Protein AF-A0A3D5WNY9-F1 (afdb_monomer_lite)

Radius of gyration: 14.94 Å; chains: 1; bounding box: 38×33×36 Å

Sequence (81 aa):
NNYVFSTGYAHMRPKIDAEFLMCFLQTDSFVKVVLDSCTGTSYPAINSNDLSNLEIDLPTSEDEQRRIGCFITNLDHLITL

Structure (mmCIF, N/CA/C/O backbone):
data_AF-A0A3D5WNY9-F1
#
_entry.id   AF-A0A3D5WNY9-F1
#
loop_
_atom_site.group_PDB
_atom_site.id
_atom_site.type_symbol
_atom_site.label_atom_id
_atom_site.label_alt_id
_atom_site.label_comp_id
_atom_site.label_asym_id
_atom_site.label_entity_id
_atom_site.label_seq_id
_atom_site.pdbx_PDB_ins_code
_atom_site.Cartn_x
_atom_site.Cartn_y
_atom_site.Cartn_z
_atom_si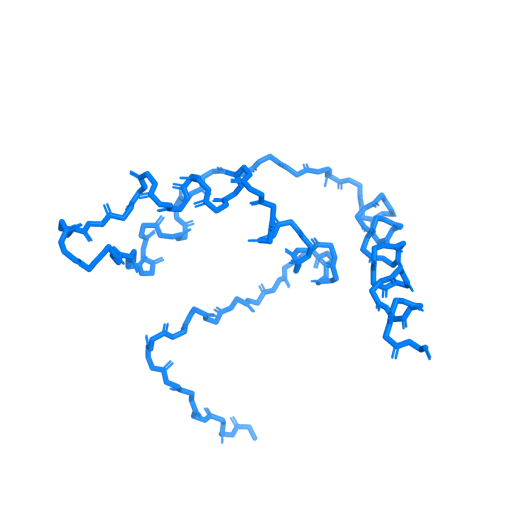te.occupancy
_atom_site.B_iso_or_equiv
_atom_site.auth_seq_id
_atom_site.auth_comp_id
_atom_site.auth_asym_id
_atom_site.auth_atom_id
_atom_site.pdbx_PDB_model_num
ATOM 1 N N . ASN A 1 1 ? -10.100 -22.130 -4.979 1.00 55.88 1 ASN A N 1
ATOM 2 C CA . ASN A 1 1 ? -8.805 -21.655 -4.437 1.00 55.88 1 ASN A CA 1
ATOM 3 C C . ASN A 1 1 ? -7.663 -21.546 -5.450 1.00 55.88 1 ASN A C 1
ATOM 5 O O . ASN A 1 1 ? -6.557 -21.268 -5.015 1.00 55.88 1 ASN A O 1
ATOM 9 N N . ASN A 1 2 ? -7.893 -21.654 -6.767 1.00 71.56 2 ASN A N 1
ATOM 10 C CA . ASN A 1 2 ? -6.847 -21.390 -7.765 1.00 71.56 2 ASN A CA 1
ATOM 11 C C . ASN A 1 2 ? -7.154 -20.078 -8.485 1.00 71.56 2 ASN A C 1
ATOM 13 O O . ASN A 1 2 ? -7.854 -20.073 -9.492 1.00 71.56 2 ASN A O 1
ATOM 17 N N . TYR A 1 3 ? -6.666 -18.975 -7.922 1.00 80.81 3 TYR A N 1
ATOM 18 C CA . TYR A 1 3 ? -6.660 -17.679 -8.592 1.00 80.81 3 TYR A CA 1
ATOM 19 C C . TYR A 1 3 ? -5.282 -17.459 -9.209 1.00 80.81 3 TYR A C 1
ATOM 21 O O . TYR A 1 3 ? -4.266 -17.703 -8.557 1.00 80.81 3 TYR A O 1
ATOM 29 N N . VAL A 1 4 ? -5.258 -17.019 -10.465 1.00 83.50 4 VAL A N 1
ATOM 30 C CA . VAL A 1 4 ? -4.040 -16.625 -11.175 1.00 83.50 4 VAL A CA 1
ATOM 31 C C . VAL A 1 4 ? -4.143 -15.132 -11.436 1.00 83.50 4 VAL A C 1
ATOM 33 O O . VAL A 1 4 ? -5.143 -14.666 -11.976 1.00 83.50 4 VAL A O 1
ATOM 36 N N . PHE A 1 5 ? -3.112 -14.396 -11.046 1.00 84.94 5 PHE A N 1
ATOM 37 C CA . PHE A 1 5 ? -3.010 -12.958 -11.264 1.00 84.94 5 PHE A CA 1
ATOM 38 C C . PHE A 1 5 ? -1.716 -12.652 -12.020 1.00 84.94 5 PHE A C 1
ATOM 40 O O . PHE A 1 5 ? -0.787 -13.463 -12.031 1.00 84.94 5 PHE A O 1
ATOM 47 N N . SER A 1 6 ? -1.660 -11.481 -12.653 1.00 89.50 6 SER A N 1
ATOM 48 C CA . SER A 1 6 ? -0.454 -11.017 -13.341 1.00 89.50 6 SER A CA 1
ATOM 49 C C . SER A 1 6 ? 0.693 -10.802 -12.349 1.00 89.50 6 SER A C 1
ATOM 51 O O . SER A 1 6 ? 0.495 -10.263 -11.263 1.00 89.50 6 SER A O 1
ATOM 53 N N . THR A 1 7 ? 1.910 -11.165 -12.754 1.00 87.31 7 THR A N 1
ATOM 54 C CA . THR A 1 7 ? 3.139 -10.959 -11.971 1.00 87.31 7 THR A CA 1
ATOM 55 C C . THR A 1 7 ? 3.521 -9.487 -11.821 1.00 87.31 7 THR A C 1
ATOM 57 O O . THR A 1 7 ? 4.427 -9.174 -11.059 1.00 87.31 7 THR A O 1
ATOM 60 N N . GLY A 1 8 ? 2.857 -8.585 -12.553 1.00 88.06 8 GLY A N 1
ATOM 61 C CA . GLY A 1 8 ? 3.036 -7.138 -12.421 1.00 88.06 8 GLY A CA 1
ATOM 62 C C . GLY A 1 8 ? 2.357 -6.529 -11.190 1.00 88.06 8 GLY A C 1
ATOM 63 O O . GLY A 1 8 ? 2.556 -5.347 -10.933 1.00 88.06 8 GLY A O 1
ATOM 64 N N . TYR A 1 9 ? 1.567 -7.302 -10.438 1.00 89.06 9 TYR A N 1
ATOM 65 C CA . TYR A 1 9 ? 0.916 -6.837 -9.214 1.00 89.06 9 TYR A CA 1
ATOM 66 C C . TYR A 1 9 ? 1.556 -7.455 -7.975 1.00 89.06 9 TYR A C 1
ATOM 68 O O . TYR A 1 9 ? 1.850 -8.651 -7.926 1.00 89.06 9 TYR A O 1
ATOM 76 N N . ALA A 1 10 ? 1.709 -6.638 -6.937 1.00 89.75 10 ALA A N 1
ATOM 77 C CA . ALA A 1 10 ? 2.036 -7.125 -5.610 1.00 89.75 10 ALA A CA 1
ATOM 78 C C . ALA A 1 10 ? 0.767 -7.654 -4.929 1.00 89.75 10 ALA A C 1
ATOM 80 O O . ALA A 1 10 ? -0.238 -6.950 -4.823 1.00 89.75 10 ALA A O 1
ATOM 81 N N . HIS A 1 11 ? 0.817 -8.888 -4.430 1.00 88.81 11 HIS A N 1
ATOM 82 C CA . HIS A 1 11 ? -0.244 -9.425 -3.582 1.00 88.81 11 HIS A CA 1
ATOM 83 C C . HIS A 1 11 ? 0.125 -9.242 -2.121 1.00 88.81 11 HIS A C 1
ATOM 85 O O . HIS A 1 11 ? 1.055 -9.875 -1.621 1.00 88.81 11 HIS A O 1
ATOM 91 N N . MET A 1 12 ? -0.644 -8.415 -1.427 1.00 89.88 12 MET A N 1
ATOM 92 C CA . MET A 1 12 ? -0.465 -8.173 -0.003 1.00 89.88 12 MET A CA 1
ATOM 93 C C . MET A 1 12 ? -1.552 -8.908 0.777 1.00 89.88 12 MET A C 1
ATOM 95 O O . MET A 1 12 ? -2.723 -8.899 0.401 1.00 89.88 12 MET A O 1
ATOM 99 N N . ARG A 1 13 ? -1.158 -9.574 1.865 1.00 90.88 13 ARG A N 1
ATOM 100 C CA . ARG A 1 13 ? -2.086 -10.168 2.833 1.00 90.88 13 ARG A CA 1
ATOM 101 C C . ARG A 1 13 ?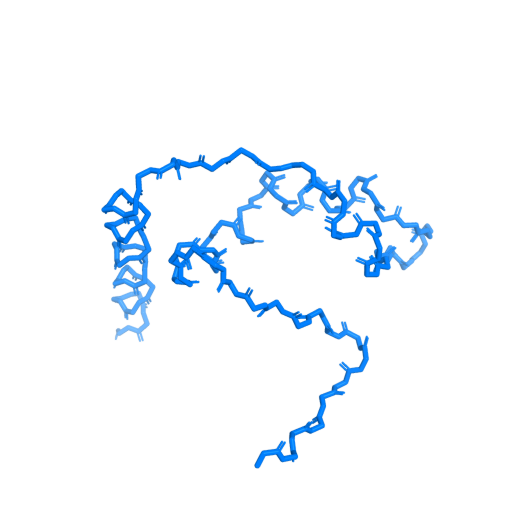 -1.984 -9.356 4.121 1.00 90.88 13 ARG A C 1
ATOM 103 O O . ARG A 1 13 ? -1.024 -9.570 4.865 1.00 90.88 13 ARG A O 1
ATOM 110 N N . PRO A 1 14 ? -2.895 -8.397 4.350 1.00 91.88 14 PRO A N 1
ATOM 111 C CA . PRO A 1 14 ? -2.793 -7.507 5.494 1.00 91.88 14 PRO A CA 1
ATOM 112 C C . PRO A 1 14 ? -2.931 -8.287 6.804 1.00 91.88 14 PRO A C 1
ATOM 114 O O . PRO A 1 14 ? -3.739 -9.208 6.915 1.00 91.88 14 PRO A O 1
ATOM 117 N N . LYS A 1 15 ? -2.126 -7.898 7.796 1.00 92.06 15 LYS A N 1
ATOM 118 C CA . LYS A 1 15 ? -2.301 -8.268 9.214 1.00 92.06 15 LYS A CA 1
ATOM 119 C C . LYS A 1 15 ? -2.900 -7.123 10.042 1.00 92.06 15 LYS A C 1
ATOM 121 O O . LYS A 1 15 ? -2.999 -7.239 11.253 1.00 92.06 15 LYS A O 1
ATOM 126 N N . ILE A 1 16 ? -3.228 -6.027 9.367 1.00 94.00 16 ILE A N 1
ATOM 127 C CA . ILE A 1 16 ? -3.815 -4.799 9.896 1.00 94.00 16 ILE A CA 1
ATOM 128 C C . ILE A 1 16 ? -5.169 -4.578 9.215 1.00 94.00 16 ILE A C 1
ATOM 130 O O . ILE A 1 16 ? -5.545 -5.371 8.343 1.00 94.00 16 ILE A O 1
ATOM 134 N N . ASP A 1 17 ? -5.888 -3.516 9.570 1.00 96.44 17 ASP A N 1
ATOM 135 C CA . ASP A 1 17 ? -7.138 -3.187 8.882 1.00 96.44 17 ASP A CA 1
ATOM 136 C C . ASP A 1 17 ? -6.901 -2.966 7.372 1.00 96.44 17 ASP A C 1
ATOM 138 O O . ASP A 1 17 ? -6.011 -2.220 6.952 1.00 96.44 17 ASP A O 1
ATOM 142 N N . ALA A 1 18 ? -7.657 -3.689 6.542 1.00 95.31 18 ALA A N 1
ATOM 143 C CA . ALA A 1 18 ? -7.420 -3.747 5.101 1.00 95.31 18 ALA A CA 1
ATOM 144 C C . ALA A 1 18 ? -7.855 -2.465 4.378 1.00 95.31 18 ALA A C 1
ATOM 146 O O . ALA A 1 18 ? -7.209 -2.072 3.405 1.00 95.31 18 ALA A O 1
ATOM 147 N N . GLU A 1 19 ? -8.924 -1.819 4.851 1.00 95.81 19 GLU A N 1
ATOM 148 C CA . GLU A 1 19 ? -9.416 -0.548 4.309 1.00 95.81 19 GLU A CA 1
ATOM 149 C C . GLU A 1 19 ? -8.402 0.551 4.615 1.00 95.81 19 GLU A C 1
ATOM 151 O O . GLU A 1 19 ? -7.968 1.268 3.716 1.00 95.81 19 GLU A O 1
ATOM 156 N N . PHE A 1 20 ? -7.917 0.599 5.857 1.00 96.88 20 PHE A N 1
ATOM 157 C CA . PHE A 1 20 ? -6.838 1.494 6.252 1.00 96.88 20 PHE A CA 1
ATOM 158 C C . PHE A 1 20 ? -5.571 1.295 5.415 1.00 96.88 20 PHE A C 1
ATOM 160 O O . PHE A 1 20 ? -5.033 2.273 4.896 1.00 96.88 20 PHE A O 1
ATOM 167 N N . LEU A 1 21 ? -5.103 0.049 5.246 1.00 95.62 21 LEU A N 1
ATOM 168 C CA . LEU A 1 21 ? -3.929 -0.228 4.415 1.00 95.62 21 LEU A CA 1
ATOM 169 C C . LEU A 1 21 ? 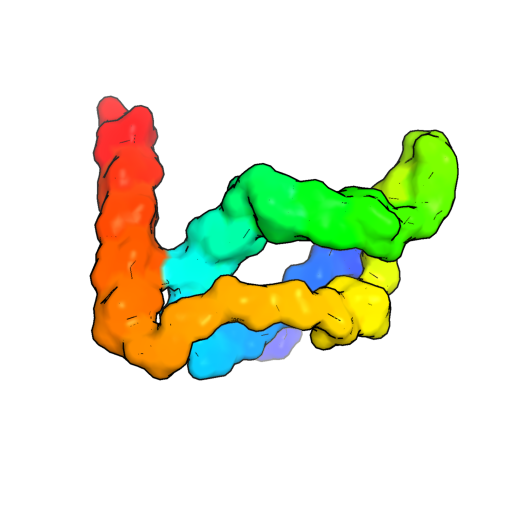-4.146 0.272 2.983 1.00 95.62 21 LEU A C 1
ATOM 171 O O . LEU A 1 21 ? -3.260 0.904 2.419 1.00 95.62 21 LEU A O 1
ATOM 175 N N . MET A 1 22 ? -5.320 0.019 2.402 1.00 94.75 22 MET A N 1
ATOM 176 C CA . MET A 1 22 ? -5.641 0.470 1.050 1.00 94.75 22 MET A CA 1
ATOM 177 C C . MET A 1 22 ? -5.588 1.998 0.931 1.00 94.75 22 MET A C 1
ATOM 179 O O . MET A 1 22 ? -5.029 2.511 -0.038 1.00 94.75 22 MET A O 1
ATOM 183 N N . CYS A 1 23 ? -6.115 2.731 1.913 1.00 94.88 23 CYS A N 1
ATOM 184 C CA . CYS A 1 23 ? -6.017 4.190 1.956 1.00 94.88 23 CYS A CA 1
ATOM 185 C C . CYS A 1 23 ? -4.562 4.658 2.121 1.00 94.88 23 CYS A C 1
ATOM 187 O O . CYS A 1 23 ? -4.119 5.561 1.415 1.00 94.88 23 CYS A O 1
ATOM 189 N N . PHE A 1 24 ? -3.795 4.026 3.013 1.00 95.62 24 PHE A N 1
ATOM 190 C CA . PHE A 1 24 ? -2.392 4.362 3.265 1.00 95.62 24 PHE A CA 1
ATOM 191 C C . PHE A 1 24 ? -1.514 4.185 2.017 1.00 95.62 24 PHE A C 1
ATOM 193 O O . PHE A 1 24 ? -0.733 5.077 1.681 1.00 95.62 24 PHE A O 1
ATOM 200 N N . LEU A 1 25 ? -1.672 3.070 1.294 1.00 94.88 25 LEU A N 1
ATOM 201 C CA . LEU A 1 25 ? -0.910 2.771 0.073 1.00 94.88 25 LEU A CA 1
ATOM 202 C C . LEU A 1 25 ? -1.160 3.782 -1.059 1.00 94.88 25 LEU A C 1
ATOM 204 O O . LEU A 1 25 ? -0.361 3.870 -1.989 1.00 94.88 25 LEU A O 1
ATOM 208 N N . GLN A 1 26 ? -2.256 4.537 -0.992 1.00 94.00 26 GLN A N 1
ATOM 209 C CA . GLN A 1 26 ? -2.605 5.576 -1.962 1.00 94.00 26 GLN A CA 1
ATOM 210 C C . GLN A 1 26 ? -2.123 6.973 -1.551 1.00 94.00 26 GLN A C 1
ATOM 212 O O . GLN A 1 26 ? -2.303 7.925 -2.304 1.00 94.00 26 GLN A O 1
ATOM 217 N N . THR A 1 27 ? -1.509 7.124 -0.374 1.00 95.38 27 THR A N 1
ATOM 218 C CA . THR A 1 27 ? -0.976 8.419 0.063 1.00 95.38 27 THR A CA 1
ATOM 219 C C . THR A 1 27 ? 0.226 8.839 -0.780 1.00 95.38 27 THR A C 1
ATOM 221 O O . THR A 1 27 ? 1.108 8.029 -1.071 1.00 95.38 27 THR A O 1
ATOM 224 N N . ASP A 1 28 ? 0.321 10.134 -1.092 1.00 96.12 28 ASP A N 1
ATOM 225 C CA . ASP A 1 28 ? 1.464 10.694 -1.827 1.00 96.12 28 ASP A CA 1
ATOM 226 C C . ASP A 1 28 ? 2.799 10.400 -1.135 1.00 96.12 28 ASP A C 1
ATOM 228 O O . ASP A 1 28 ? 3.807 10.157 -1.794 1.00 96.12 28 ASP A O 1
ATOM 232 N N . SER A 1 29 ? 2.813 10.380 0.202 1.00 94.38 29 SER A N 1
ATOM 233 C CA . SER A 1 29 ? 4.001 10.037 0.982 1.00 94.38 29 SER A CA 1
ATOM 234 C C . SER A 1 29 ? 4.461 8.606 0.728 1.00 94.38 29 SER A C 1
ATOM 236 O O . SER A 1 29 ? 5.646 8.391 0.482 1.00 94.38 29 SER A O 1
ATOM 238 N N . PHE A 1 30 ? 3.546 7.634 0.742 1.00 95.38 30 PHE A N 1
ATOM 239 C CA . PHE A 1 30 ? 3.902 6.244 0.475 1.00 95.38 30 PHE A CA 1
ATOM 240 C C . PHE A 1 30 ? 4.300 6.048 -0.990 1.00 95.38 30 PHE A C 1
ATOM 242 O O . PHE A 1 30 ? 5.339 5.452 -1.272 1.00 95.38 30 PHE A O 1
ATOM 249 N N . VAL A 1 31 ? 3.530 6.613 -1.925 1.00 94.44 31 VAL A N 1
ATOM 250 C CA . VAL A 1 31 ? 3.842 6.553 -3.361 1.00 94.44 31 VAL A CA 1
ATOM 251 C C . VAL A 1 31 ? 5.223 7.142 -3.637 1.00 94.44 31 VAL A C 1
ATOM 253 O O . VAL A 1 31 ? 6.001 6.550 -4.383 1.00 94.44 31 VAL A O 1
ATOM 256 N N . LYS A 1 32 ? 5.577 8.258 -2.993 1.00 93.75 32 LYS A N 1
ATOM 257 C CA . LYS A 1 32 ? 6.910 8.851 -3.106 1.00 93.75 32 LYS A CA 1
ATOM 258 C C . LYS A 1 32 ? 8.002 7.907 -2.602 1.00 93.75 32 LYS A C 1
ATOM 260 O O . LYS A 1 32 ? 8.994 7.735 -3.299 1.00 93.75 32 LYS A O 1
ATOM 265 N N . VAL A 1 33 ? 7.821 7.271 -1.443 1.00 94.25 33 VAL A N 1
ATOM 266 C CA . VAL A 1 33 ? 8.790 6.294 -0.907 1.00 94.25 33 VAL A CA 1
ATOM 267 C C . VAL A 1 33 ? 8.991 5.124 -1.875 1.00 94.25 33 VAL A C 1
ATOM 269 O O . VAL A 1 33 ? 10.126 4.709 -2.116 1.00 94.25 33 VAL A O 1
ATOM 272 N N . VAL A 1 34 ? 7.910 4.624 -2.481 1.00 94.62 34 VAL A N 1
ATOM 273 C CA . VAL A 1 34 ? 7.986 3.568 -3.501 1.00 94.62 34 VAL A CA 1
ATOM 274 C C . VAL A 1 34 ? 8.749 4.051 -4.735 1.00 94.62 34 VAL A C 1
ATOM 276 O O . VAL A 1 34 ? 9.647 3.353 -5.196 1.00 94.62 34 VAL A O 1
ATOM 279 N N . LEU A 1 35 ? 8.433 5.242 -5.252 1.00 93.00 35 LEU A N 1
ATOM 280 C CA . LEU A 1 35 ? 9.097 5.817 -6.427 1.00 93.00 35 LEU A CA 1
ATOM 281 C C . LEU A 1 35 ? 10.589 6.075 -6.192 1.00 93.00 35 LEU A C 1
ATOM 283 O O . LEU A 1 35 ? 11.393 5.785 -7.075 1.00 93.00 35 LEU A O 1
ATOM 287 N N . ASP A 1 36 ? 10.960 6.561 -5.007 1.00 92.38 36 ASP A N 1
ATOM 288 C CA . ASP A 1 36 ? 12.357 6.782 -4.612 1.00 92.38 36 ASP A CA 1
ATOM 289 C C . ASP A 1 36 ? 13.140 5.458 -4.493 1.00 92.38 36 ASP A C 1
ATOM 291 O O . ASP A 1 36 ? 14.364 5.447 -4.619 1.00 92.38 36 ASP A O 1
ATOM 295 N N . SER A 1 37 ? 12.434 4.342 -4.287 1.00 92.50 37 SER A N 1
ATOM 296 C CA . SER A 1 37 ? 12.999 2.990 -4.177 1.00 92.50 37 SER A CA 1
ATOM 297 C C . SER A 1 37 ? 12.928 2.190 -5.485 1.00 92.50 37 SER A C 1
ATOM 299 O O . SER A 1 37 ? 13.377 1.044 -5.542 1.00 92.50 37 SER A O 1
ATOM 301 N N . CYS A 1 38 ? 12.361 2.762 -6.551 1.00 92.94 38 CYS A N 1
ATOM 302 C CA . CYS A 1 38 ? 12.301 2.123 -7.859 1.00 92.94 38 CYS A CA 1
ATOM 303 C C . CYS A 1 38 ? 13.669 2.113 -8.551 1.00 92.94 38 CYS A C 1
ATOM 305 O O . CYS A 1 38 ? 14.514 2.991 -8.382 1.00 92.94 38 CYS A O 1
ATOM 307 N N . THR A 1 39 ? 13.847 1.136 -9.434 1.00 89.19 39 THR A N 1
ATOM 308 C CA . THR A 1 39 ? 14.996 1.043 -10.339 1.00 89.19 39 THR A CA 1
ATOM 309 C C . THR A 1 39 ? 14.559 1.264 -11.786 1.00 89.19 39 THR A C 1
ATOM 311 O O . THR A 1 39 ? 13.405 1.024 -12.140 1.00 89.19 39 THR A O 1
ATOM 314 N N . GLY A 1 40 ? 15.487 1.710 -12.638 1.00 84.75 40 GLY A N 1
ATOM 315 C CA . GLY A 1 40 ? 15.217 2.022 -14.045 1.00 84.75 40 GLY A CA 1
ATOM 316 C C . GLY A 1 40 ? 14.857 3.494 -14.275 1.00 84.75 40 GLY A C 1
ATOM 317 O O . GLY A 1 40 ? 14.168 4.119 -13.479 1.00 84.75 40 GLY A O 1
ATOM 318 N N . THR A 1 41 ? 15.355 4.066 -15.373 1.00 78.00 41 THR A N 1
ATOM 319 C CA . THR A 1 41 ? 15.214 5.502 -15.678 1.00 78.00 41 THR A CA 1
ATOM 320 C C . THR A 1 41 ? 13.978 5.809 -16.521 1.00 78.00 41 THR A C 1
ATOM 322 O O . THR A 1 41 ? 13.244 6.743 -16.225 1.00 78.00 41 THR A O 1
ATOM 325 N N . SER A 1 42 ? 13.729 5.026 -17.574 1.00 85.12 42 SER A N 1
ATOM 326 C CA . SER A 1 42 ? 12.600 5.242 -18.495 1.00 85.12 42 SER A CA 1
ATOM 327 C C . SER A 1 42 ? 11.318 4.513 -18.084 1.00 85.12 42 SER A C 1
ATOM 329 O O . SER A 1 42 ? 10.242 4.865 -18.556 1.00 85.12 42 SER A O 1
ATOM 331 N N . TYR A 1 43 ? 11.430 3.497 -17.226 1.00 84.25 43 TYR A N 1
ATOM 332 C CA . TYR A 1 43 ? 10.300 2.732 -16.701 1.00 84.25 43 TYR A CA 1
ATOM 333 C C . TYR A 1 43 ? 10.618 2.298 -15.263 1.00 84.25 43 TYR A C 1
ATOM 335 O O . TYR A 1 43 ? 11.179 1.216 -15.068 1.00 84.25 43 TYR A O 1
ATOM 343 N N . PRO A 1 44 ? 10.362 3.166 -14.268 1.00 86.94 44 PRO A N 1
ATOM 344 C CA . PRO A 1 44 ? 10.647 2.863 -12.874 1.00 86.94 44 PRO A CA 1
ATOM 345 C C . PRO A 1 44 ? 9.846 1.644 -12.415 1.00 86.94 44 PRO A C 1
ATOM 347 O O . PRO A 1 44 ? 8.627 1.595 -12.585 1.00 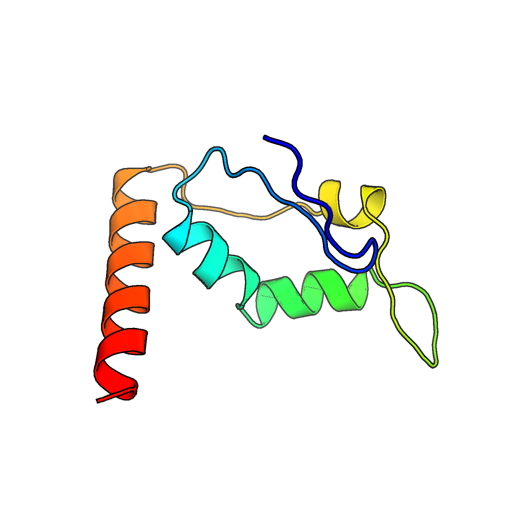86.94 44 PRO A O 1
ATOM 350 N N . ALA A 1 45 ? 10.527 0.666 -11.830 1.00 91.19 45 ALA A N 1
ATOM 351 C CA . ALA A 1 45 ? 9.905 -0.524 -11.268 1.00 91.19 45 ALA A CA 1
ATOM 352 C C . ALA A 1 45 ? 10.542 -0.891 -9.925 1.00 91.19 45 ALA A C 1
ATOM 354 O O . ALA A 1 45 ? 11.761 -0.799 -9.752 1.00 91.19 45 ALA A O 1
ATOM 355 N N . ILE A 1 46 ? 9.712 -1.358 -8.996 1.00 93.50 46 ILE A N 1
ATOM 356 C CA . ILE A 1 46 ? 10.133 -1.912 -7.709 1.00 93.50 46 ILE A CA 1
ATOM 357 C C . ILE A 1 46 ? 9.914 -3.427 -7.720 1.00 93.50 46 ILE A C 1
ATOM 359 O O . ILE A 1 46 ? 8.890 -3.912 -8.208 1.00 93.50 46 ILE A O 1
ATOM 363 N N . ASN A 1 47 ? 10.883 -4.195 -7.219 1.00 91.56 47 ASN A N 1
ATOM 364 C CA . ASN A 1 47 ? 10.716 -5.640 -7.058 1.00 91.56 47 ASN A CA 1
ATOM 365 C C . ASN A 1 47 ? 10.057 -5.966 -5.706 1.00 91.56 47 ASN A C 1
ATOM 367 O O . ASN A 1 47 ? 9.965 -5.125 -4.814 1.00 91.56 47 ASN A O 1
ATOM 371 N N . SER A 1 48 ? 9.597 -7.207 -5.544 1.00 89.75 48 SER A N 1
ATOM 372 C CA . SER A 1 48 ? 8.873 -7.625 -4.341 1.00 89.75 48 SER A CA 1
ATOM 373 C C . SER A 1 48 ? 9.702 -7.546 -3.061 1.00 89.75 48 SER A C 1
ATOM 375 O O . SER A 1 48 ? 9.137 -7.257 -2.011 1.00 89.75 48 SER A O 1
ATOM 377 N N . ASN A 1 49 ? 11.011 -7.811 -3.133 1.00 91.88 49 ASN A N 1
ATOM 378 C CA . ASN A 1 49 ? 11.877 -7.773 -1.957 1.00 91.88 49 ASN A CA 1
ATOM 379 C C . ASN A 1 49 ? 12.056 -6.334 -1.479 1.00 91.88 49 ASN A C 1
ATOM 381 O O . ASN A 1 49 ? 11.852 -6.065 -0.298 1.00 91.88 49 ASN A O 1
ATOM 385 N N . ASP A 1 50 ? 12.359 -5.416 -2.395 1.00 94.06 50 ASP A N 1
ATOM 386 C CA . ASP A 1 50 ? 12.538 -4.002 -2.066 1.00 94.06 50 ASP A CA 1
ATOM 387 C C . ASP A 1 50 ? 11.236 -3.403 -1.529 1.00 94.06 50 ASP A C 1
ATOM 389 O O . ASP A 1 50 ? 11.246 -2.786 -0.469 1.00 94.06 50 ASP A O 1
ATOM 393 N N . LEU A 1 51 ? 10.096 -3.692 -2.173 1.00 93.94 51 LEU A N 1
ATOM 394 C CA . LEU A 1 51 ? 8.780 -3.261 -1.692 1.00 93.94 51 LEU A CA 1
ATOM 395 C C . LEU A 1 51 ? 8.474 -3.798 -0.284 1.00 93.94 51 LEU A C 1
ATOM 397 O O . LEU A 1 51 ? 7.907 -3.080 0.534 1.00 93.94 51 LEU A O 1
ATOM 401 N N . SER A 1 52 ? 8.843 -5.050 0.011 1.00 92.06 52 SER A N 1
ATOM 402 C CA . SER A 1 52 ? 8.590 -5.674 1.319 1.00 92.06 52 SER A CA 1
ATOM 403 C C . SER A 1 52 ? 9.488 -5.167 2.449 1.00 92.06 52 SER A C 1
ATOM 405 O O . SER A 1 52 ? 9.138 -5.342 3.613 1.00 92.06 52 SER A O 1
ATOM 407 N N . ASN A 1 53 ? 10.624 -4.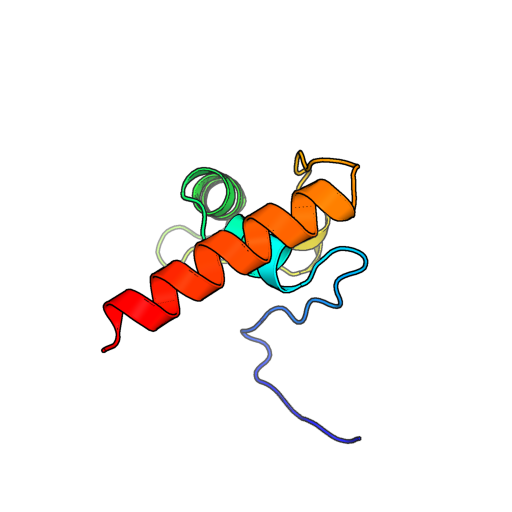555 2.108 1.00 93.81 53 ASN A N 1
ATOM 408 C CA . ASN A 1 53 ? 11.583 -4.003 3.063 1.00 93.81 53 ASN A CA 1
ATOM 409 C C . ASN A 1 53 ? 11.365 -2.508 3.327 1.00 93.81 53 ASN A C 1
ATOM 411 O O . ASN A 1 53 ? 12.099 -1.932 4.127 1.00 93.81 53 ASN A O 1
ATOM 415 N N . LEU A 1 54 ? 10.391 -1.872 2.665 1.00 94.00 54 LEU A N 1
ATOM 416 C CA . LEU A 1 54 ? 10.045 -0.485 2.952 1.00 94.00 54 LEU A CA 1
ATOM 417 C C . LEU A 1 54 ? 9.539 -0.363 4.389 1.00 94.00 54 LEU A C 1
ATOM 419 O O . LEU A 1 54 ? 8.560 -1.002 4.778 1.00 94.00 54 LEU A O 1
ATOM 423 N N . GLU A 1 55 ? 10.200 0.489 5.163 1.00 91.75 55 GLU A N 1
ATOM 424 C CA . GLU A 1 55 ? 9.743 0.857 6.495 1.00 91.75 55 GLU A CA 1
ATOM 425 C C . GLU A 1 55 ? 8.626 1.894 6.377 1.00 91.75 55 GLU A C 1
ATOM 427 O O . GLU A 1 55 ? 8.731 2.873 5.634 1.00 91.75 55 GLU A O 1
ATOM 432 N N . ILE A 1 56 ? 7.531 1.649 7.094 1.00 88.88 56 ILE A N 1
ATOM 433 C CA . ILE A 1 56 ? 6.358 2.516 7.120 1.00 88.88 56 ILE A CA 1
ATOM 434 C C . ILE A 1 56 ? 5.913 2.732 8.560 1.00 88.88 56 ILE A C 1
ATOM 436 O O . ILE A 1 56 ? 5.892 1.796 9.361 1.00 88.88 56 ILE A O 1
ATOM 440 N N . ASP A 1 57 ? 5.511 3.960 8.862 1.00 90.31 57 ASP A N 1
ATOM 441 C CA . ASP A 1 57 ? 4.958 4.324 10.159 1.00 90.31 57 ASP A CA 1
ATOM 442 C C . ASP A 1 57 ? 3.436 4.240 10.113 1.00 90.31 57 ASP A C 1
ATOM 444 O O . ASP A 1 57 ? 2.790 4.905 9.301 1.00 90.31 57 ASP A O 1
ATOM 448 N N . LEU A 1 58 ? 2.857 3.429 10.999 1.00 91.31 58 LEU A N 1
ATOM 449 C CA . LEU A 1 58 ? 1.415 3.217 11.092 1.00 91.31 58 LEU A CA 1
ATOM 450 C C . LEU A 1 58 ? 0.943 3.339 12.549 1.00 91.31 58 LEU A C 1
ATOM 452 O O . LEU A 1 58 ? 1.690 2.988 13.469 1.00 91.31 58 LEU A O 1
ATOM 456 N N . PRO A 1 59 ? -0.307 3.773 12.788 1.00 94.12 59 PRO A N 1
ATOM 457 C CA . PRO A 1 59 ? -0.902 3.716 14.116 1.00 94.12 59 PRO A CA 1
ATOM 458 C C . PRO A 1 59 ? -0.986 2.262 14.593 1.00 94.12 59 PRO A C 1
ATOM 460 O O . PRO A 1 59 ? -1.395 1.373 13.849 1.00 94.12 59 PRO A O 1
ATOM 463 N N . THR A 1 60 ? -0.618 2.003 15.848 1.00 93.69 60 THR A N 1
ATOM 464 C CA . THR A 1 60 ? -0.638 0.648 16.433 1.00 93.69 60 THR A CA 1
ATOM 465 C C . THR A 1 60 ? -2.021 0.224 16.928 1.00 93.69 60 THR A C 1
ATOM 467 O O . THR A 1 60 ? -2.249 -0.958 17.173 1.00 93.69 60 THR A O 1
ATOM 470 N N . SER A 1 61 ? -2.946 1.174 17.080 1.00 97.56 61 SER A N 1
ATOM 471 C CA . SER A 1 61 ? -4.317 0.923 17.523 1.00 97.56 61 SER A CA 1
ATOM 472 C C . SER A 1 61 ? -5.180 0.399 16.375 1.00 97.56 61 SER A C 1
ATOM 474 O O . SER A 1 61 ? -5.420 1.106 15.398 1.00 97.56 61 SER A O 1
ATOM 476 N N . GLU A 1 62 ? -5.710 -0.816 16.518 1.00 96.44 62 GLU A N 1
ATOM 477 C CA . GLU A 1 62 ? -6.645 -1.392 15.540 1.00 96.44 62 GLU A CA 1
ATOM 478 C C . GLU A 1 62 ? -7.944 -0.576 15.419 1.00 96.44 62 GLU A C 1
ATOM 480 O O . GLU A 1 62 ? -8.475 -0.425 14.320 1.00 96.44 62 GLU A O 1
ATOM 485 N N . ASP A 1 63 ? -8.443 -0.009 16.526 1.00 98.00 63 ASP A N 1
ATOM 486 C CA . ASP A 1 63 ? -9.638 0.849 16.505 1.00 98.00 63 ASP A CA 1
ATOM 487 C C . ASP A 1 63 ? -9.395 2.120 15.685 1.00 98.00 63 ASP A C 1
ATOM 489 O O . ASP A 1 63 ? -10.240 2.527 14.887 1.00 98.00 63 ASP A O 1
ATOM 493 N N . GLU A 1 64 ? -8.213 2.722 15.834 1.00 97.88 64 GLU A N 1
ATOM 494 C CA . GLU A 1 64 ? -7.833 3.907 15.069 1.00 97.88 64 GLU A CA 1
ATOM 495 C C . GLU A 1 64 ? -7.753 3.593 13.575 1.00 97.88 64 GLU A C 1
ATOM 497 O O . GLU A 1 64 ? -8.380 4.290 12.774 1.00 97.88 64 GLU A O 1
ATOM 502 N N . GLN A 1 65 ? -7.059 2.512 13.204 1.00 97.75 65 GLN A N 1
ATOM 503 C CA . GLN A 1 65 ? -6.969 2.066 11.813 1.00 97.75 65 GLN A CA 1
ATOM 504 C C . GLN A 1 65 ? -8.361 1.853 11.212 1.00 97.75 65 GLN A C 1
ATOM 506 O O . GLN A 1 65 ? -8.679 2.446 10.181 1.00 97.75 65 GLN A O 1
ATOM 511 N N . ARG A 1 66 ? -9.229 1.094 11.893 1.00 97.94 66 ARG A N 1
ATOM 512 C CA . ARG A 1 66 ? -10.596 0.822 11.431 1.00 97.94 66 ARG A CA 1
ATOM 513 C C . ARG A 1 66 ? -11.399 2.102 11.226 1.00 97.94 66 ARG A C 1
ATOM 515 O O . ARG A 1 66 ? -12.103 2.245 10.231 1.00 97.94 66 ARG A O 1
ATOM 522 N N . ARG A 1 67 ? -11.316 3.051 12.161 1.00 98.06 67 ARG A N 1
ATOM 523 C CA . ARG A 1 67 ? -12.046 4.323 12.063 1.00 98.06 67 ARG A CA 1
ATOM 524 C C . ARG A 1 67 ? -11.572 5.160 10.880 1.00 98.06 67 ARG A C 1
ATOM 526 O O . ARG A 1 67 ? -12.415 5.736 10.195 1.00 98.06 67 ARG A O 1
ATOM 533 N N . ILE A 1 68 ? -10.264 5.211 10.630 1.00 97.12 68 ILE A N 1
ATOM 534 C CA . ILE A 1 68 ? -9.690 5.912 9.474 1.00 97.12 68 ILE A CA 1
ATOM 535 C C . ILE A 1 68 ? -10.125 5.229 8.171 1.00 97.12 68 ILE A C 1
ATOM 537 O O . ILE A 1 68 ? -10.664 5.901 7.292 1.00 97.12 68 ILE A O 1
ATOM 541 N N . GLY A 1 69 ? -9.950 3.906 8.070 1.00 96.75 69 GLY A N 1
ATOM 542 C CA . GLY A 1 69 ? -10.311 3.114 6.890 1.00 96.75 69 GLY A CA 1
ATOM 543 C C . GLY A 1 69 ? -11.787 3.257 6.520 1.00 96.75 69 GLY A C 1
ATOM 544 O O . GLY A 1 69 ? -12.112 3.646 5.396 1.00 96.75 69 GLY A O 1
ATOM 545 N N . CYS A 1 70 ? -12.686 3.069 7.491 1.00 97.62 70 CYS A N 1
ATOM 546 C CA . CYS A 1 70 ? -14.121 3.245 7.281 1.00 97.62 70 CYS A CA 1
ATOM 547 C C . CYS A 1 70 ? -14.483 4.688 6.893 1.00 97.62 70 CYS A C 1
ATOM 549 O O . CYS A 1 70 ? -15.350 4.897 6.048 1.00 97.62 70 CYS A O 1
ATOM 551 N N . PHE A 1 71 ? -13.860 5.699 7.508 1.00 97.56 71 PHE A N 1
ATOM 552 C CA . PHE A 1 71 ? -14.161 7.099 7.201 1.00 97.56 71 PHE A CA 1
ATOM 553 C C . PHE A 1 71 ? -13.822 7.452 5.749 1.00 97.56 71 PHE A C 1
ATOM 555 O O . PHE A 1 71 ? -14.674 7.999 5.049 1.00 97.56 71 PHE A O 1
ATOM 562 N N . ILE A 1 72 ? -12.619 7.104 5.287 1.00 96.25 72 ILE A N 1
ATOM 563 C CA . ILE A 1 72 ? -12.172 7.404 3.919 1.00 96.25 72 ILE A CA 1
ATOM 564 C C . ILE A 1 72 ? -12.985 6.597 2.902 1.00 96.25 72 ILE A C 1
ATOM 566 O O . ILE A 1 72 ? -13.517 7.176 1.961 1.00 96.25 72 ILE A O 1
ATOM 570 N N . THR A 1 73 ? -13.195 5.301 3.148 1.00 95.56 73 THR A N 1
ATOM 571 C CA . THR A 1 73 ? -14.004 4.443 2.263 1.00 95.56 73 THR A CA 1
ATOM 572 C C . THR A 1 73 ? -15.435 4.972 2.104 1.00 95.56 73 THR A C 1
ATOM 574 O O . THR A 1 73 ? -16.004 4.945 1.012 1.00 95.56 73 THR A O 1
ATOM 577 N N . ASN A 1 74 ? -16.029 5.506 3.178 1.00 96.44 74 ASN A N 1
ATOM 578 C CA . ASN A 1 74 ? -17.347 6.137 3.107 1.00 96.44 74 ASN A CA 1
ATOM 579 C C . ASN A 1 74 ? -17.337 7.424 2.271 1.00 96.44 74 ASN A C 1
ATOM 581 O O . ASN A 1 74 ? -18.297 7.669 1.542 1.00 96.44 74 ASN A O 1
ATOM 585 N N . LEU A 1 75 ? -16.286 8.244 2.367 1.00 96.25 75 LEU A N 1
ATOM 586 C CA . LEU A 1 75 ? -16.144 9.435 1.525 1.00 96.25 75 LEU A CA 1
ATOM 587 C C . LEU A 1 75 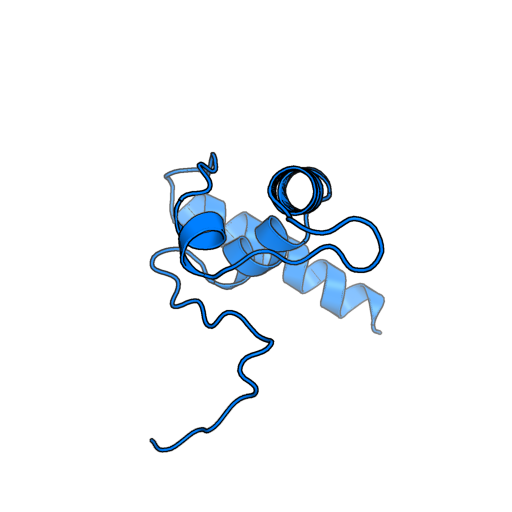? -16.024 9.058 0.048 1.00 96.25 75 LEU A C 1
ATOM 589 O O . LEU A 1 75 ? -16.737 9.639 -0.768 1.00 96.25 75 LEU A O 1
ATOM 593 N N . ASP A 1 76 ? -15.200 8.061 -0.280 1.00 94.06 76 ASP A N 1
ATOM 594 C CA . ASP A 1 76 ? -15.050 7.569 -1.653 1.00 94.06 76 ASP A CA 1
ATOM 595 C C . ASP A 1 76 ? -16.400 7.121 -2.223 1.00 94.06 76 ASP A C 1
ATOM 597 O O . ASP A 1 76 ? -16.781 7.525 -3.320 1.00 94.06 76 ASP A O 1
ATOM 601 N N . HIS A 1 77 ? -17.181 6.365 -1.445 1.00 95.12 77 HIS A N 1
ATOM 602 C CA . HIS A 1 77 ? -18.523 5.954 -1.853 1.00 95.12 77 HIS A CA 1
ATOM 603 C C . HIS A 1 77 ? -19.461 7.151 -2.080 1.00 95.12 77 HIS A C 1
ATOM 605 O O . HIS A 1 77 ? -20.160 7.197 -3.091 1.00 95.12 77 HIS A O 1
ATOM 611 N N . LEU A 1 78 ? -19.460 8.144 -1.186 1.00 97.00 78 LEU A N 1
ATOM 612 C CA . LEU A 1 78 ? -20.322 9.325 -1.311 1.00 97.00 78 LEU A CA 1
ATOM 613 C C . LEU A 1 78 ? -19.991 10.194 -2.531 1.00 97.00 78 LEU A C 1
ATOM 615 O O . LEU A 1 78 ? -20.899 10.798 -3.090 1.00 97.00 78 LEU A O 1
ATOM 619 N N . ILE A 1 79 ? -18.725 10.261 -2.950 1.00 94.81 79 ILE A N 1
ATOM 620 C CA . ILE A 1 79 ? -18.297 11.043 -4.126 1.00 94.81 79 ILE A CA 1
ATOM 621 C C . ILE A 1 79 ? -18.719 10.366 -5.442 1.00 94.81 79 ILE A C 1
ATOM 623 O O . ILE A 1 79 ? -18.829 11.029 -6.472 1.00 94.81 79 ILE A O 1
ATOM 627 N N . THR A 1 80 ? -18.968 9.055 -5.424 1.00 90.31 80 THR A N 1
ATOM 628 C CA . THR A 1 80 ? -19.404 8.294 -6.609 1.00 90.31 80 THR A CA 1
ATOM 629 C C . THR A 1 80 ? -20.914 8.330 -6.879 1.00 90.31 80 THR A C 1
ATOM 631 O O . THR A 1 80 ? -21.348 7.769 -7.887 1.00 90.31 80 THR A O 1
ATOM 634 N N . LEU A 1 81 ? -21.704 8.965 -6.002 1.00 71.62 81 LEU A N 1
ATOM 635 C CA . LEU A 1 81 ? -23.164 9.117 -6.112 1.00 71.62 81 LEU A CA 1
ATOM 636 C C . LEU A 1 81 ? -23.555 10.441 -6.781 1.00 71.62 81 LEU A C 1
ATOM 638 O O . LEU A 1 81 ? -24.532 10.412 -7.564 1.00 71.62 81 LEU A O 1
#

pLDDT: mean 91.79, std 6.61, range [55.88, 98.06]

Secondary structure (DSSP, 8-state):
------TTS-----SS-HHHHHHHHTSHHHHHHHHHT-B-SSS-B--HHHHHT------S-HHHHHHHHHHHHHHHHHHT-

Foldseek 3Di:
DDDDDDPLDDDDDDPADPLLVVVVCPDPVNVVLQQVQFDDDPDTDDDPVSNVPDDDDDDPDRVVSVVVSVVVVVVVVVVVD